Protein AF-A0A3P9PIP6-F1 (afdb_monomer_lite)

Secondary structure (DSSP, 8-state):
----------------------PPP----S-------HHHHHHHHHHHHHHHHHHHHTPPPHHHHHHTTS----S-----PPP-S------GGGG--HHHHHHHHHHHHHHHHHTS---GGGGGG--PPP-

Sequence (131 aa):
FQNLRDHTLADQNCEAYLTGCSVFPSHETSSLPTAKNETDRRLERSEIKRRLTRKLSQRPTVAELQARKILRFHEYVESTHAEDYDRRADKPWTKLTPADKAAIRKELNEFKSTEMAVHEDSRIYTRYHRP

pLDDT: mean 79.34, std 24.18, range [33.22, 98.12]

InterPro domains:
  IPR004018 RPEL repeat [PF02755] (51-73)
  IPR004018 RPEL repeat [PS51073] (50-75)
  IPR004018 RPEL repeat [SM00707] (50-75)

Radius of gyration: 26.89 Å; chains: 1; bounding box: 60×71×51 Å

Organism: Poecilia reticulata (NCBI:txid8081)

Structure (mmCIF, N/CA/C/O backbone):
data_AF-A0A3P9PIP6-F1
#
_entry.id   AF-A0A3P9PIP6-F1
#
loop_
_atom_site.group_PDB
_atom_site.id
_atom_site.type_symbol
_atom_site.label_atom_id
_atom_site.label_alt_id
_atom_site.label_comp_id
_atom_site.label_asym_id
_atom_site.label_entity_id
_atom_site.label_seq_id
_atom_site.pdbx_PDB_ins_code
_atom_site.Cartn_x
_atom_site.Cartn_y
_atom_site.Cartn_z
_atom_site.occupancy
_atom_site.B_iso_or_equiv
_atom_site.auth_seq_id
_atom_site.auth_comp_id
_atom_site.auth_asym_id
_atom_site.auth_atom_id
_atom_site.pdbx_PDB_model_num
ATOM 1 N N . PHE A 1 1 ? 9.253 -44.954 7.890 1.00 37.22 1 PHE A N 1
ATOM 2 C CA . PHE A 1 1 ? 10.595 -44.736 8.457 1.00 37.22 1 PHE A CA 1
ATOM 3 C C . PHE A 1 1 ? 11.578 -44.508 7.326 1.00 37.22 1 PHE A C 1
ATOM 5 O O . PHE A 1 1 ? 11.992 -45.474 6.712 1.00 37.22 1 PHE A O 1
ATOM 12 N 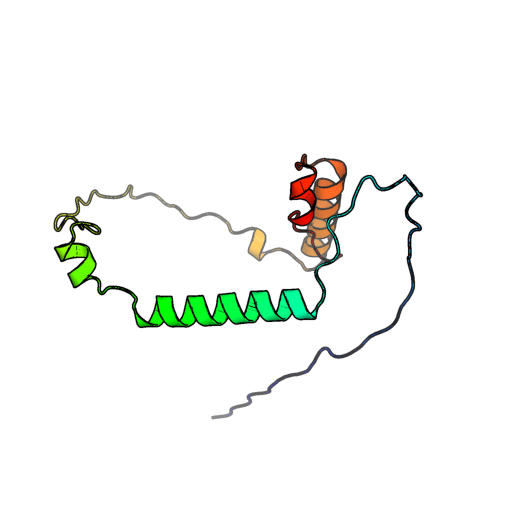N . GLN A 1 2 ? 11.902 -43.248 7.044 1.00 38.00 2 GLN A N 1
ATOM 13 C CA . GLN A 1 2 ? 13.264 -42.776 6.777 1.00 38.00 2 GLN A CA 1
ATOM 14 C C . GLN A 1 2 ? 13.184 -41.257 6.621 1.00 38.00 2 GLN A C 1
ATOM 16 O O . GLN A 1 2 ? 12.605 -40.726 5.681 1.00 38.00 2 GLN A O 1
ATOM 21 N N . ASN A 1 3 ? 13.679 -40.587 7.659 1.00 33.22 3 ASN A N 1
ATOM 22 C CA . ASN A 1 3 ? 14.061 -39.188 7.632 1.00 33.22 3 ASN A CA 1
ATOM 23 C C . ASN A 1 3 ? 15.130 -38.992 6.556 1.00 33.22 3 ASN A C 1
ATOM 25 O O . ASN A 1 3 ? 16.002 -39.846 6.444 1.00 33.22 3 ASN A O 1
ATOM 29 N N . LEU A 1 4 ? 15.147 -37.828 5.913 1.00 38.09 4 LEU A N 1
ATOM 30 C CA . LEU A 1 4 ? 16.373 -37.042 5.817 1.00 38.09 4 LEU A CA 1
ATOM 31 C C . LEU A 1 4 ? 15.985 -35.559 5.768 1.00 38.09 4 LEU A C 1
ATOM 33 O O . LEU A 1 4 ? 15.392 -35.066 4.813 1.00 38.09 4 LEU A O 1
ATOM 37 N N . ARG A 1 5 ? 16.266 -34.881 6.883 1.00 43.28 5 ARG A N 1
ATOM 38 C CA . ARG A 1 5 ? 16.561 -33.451 6.899 1.00 43.28 5 ARG A CA 1
ATOM 39 C C . ARG A 1 5 ? 17.854 -33.284 6.116 1.00 43.28 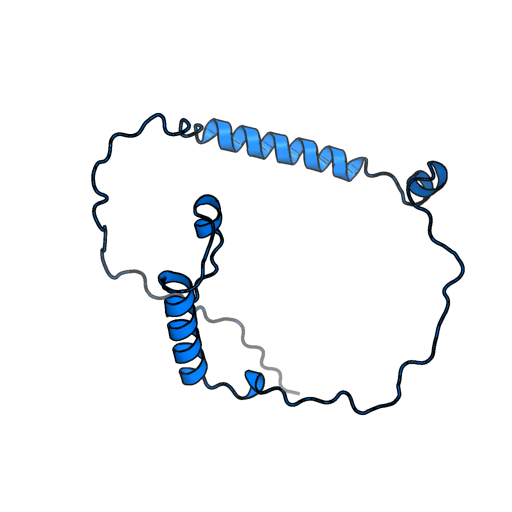5 ARG A C 1
ATOM 41 O O . ARG A 1 5 ? 18.770 -34.042 6.399 1.00 43.28 5 ARG A O 1
ATOM 48 N N . ASP A 1 6 ? 17.948 -32.255 5.286 1.00 34.38 6 ASP A N 1
ATOM 49 C CA . ASP A 1 6 ? 19.228 -31.582 5.113 1.00 34.38 6 ASP A CA 1
ATOM 50 C C . ASP A 1 6 ? 19.056 -30.066 5.151 1.00 34.38 6 ASP A C 1
ATOM 52 O O . ASP A 1 6 ? 18.195 -29.455 4.517 1.00 34.38 6 ASP A O 1
ATOM 56 N N . HIS A 1 7 ? 19.877 -29.513 6.029 1.00 38.06 7 HIS A N 1
ATOM 57 C CA . HIS A 1 7 ? 20.091 -28.122 6.348 1.00 38.06 7 HIS A CA 1
ATOM 58 C C . HIS A 1 7 ? 21.009 -27.496 5.284 1.00 38.06 7 HIS A C 1
ATOM 60 O O . HIS A 1 7 ? 22.022 -28.077 4.922 1.00 38.06 7 HIS A O 1
ATOM 66 N N . THR A 1 8 ? 20.682 -26.268 4.874 1.00 45.41 8 THR A N 1
ATOM 67 C CA . THR A 1 8 ? 21.624 -25.170 4.563 1.00 45.41 8 THR A CA 1
ATOM 68 C C . THR A 1 8 ? 22.849 -25.450 3.671 1.00 45.41 8 THR A C 1
ATOM 70 O O . THR A 1 8 ? 23.895 -25.860 4.161 1.00 45.41 8 THR A O 1
ATOM 73 N N . LEU A 1 9 ? 22.793 -24.969 2.425 1.00 41.28 9 LEU A N 1
ATOM 74 C CA . LEU A 1 9 ? 23.890 -24.213 1.800 1.00 41.28 9 LEU A CA 1
ATOM 75 C C . LEU A 1 9 ? 23.273 -22.880 1.330 1.00 41.28 9 LEU A C 1
ATOM 77 O O . LEU A 1 9 ? 22.266 -22.886 0.636 1.00 41.28 9 LEU A O 1
ATOM 81 N N . ALA A 1 10 ? 23.628 -21.719 1.877 1.00 35.44 10 ALA A N 1
ATOM 82 C CA . ALA A 1 10 ? 24.922 -21.057 1.729 1.00 35.44 10 ALA A CA 1
ATOM 83 C C . ALA A 1 10 ? 25.230 -20.696 0.266 1.00 35.44 10 ALA A C 1
ATOM 85 O O . ALA A 1 10 ? 26.204 -21.179 -0.294 1.00 35.44 10 ALA A O 1
ATOM 86 N N . ASP A 1 11 ? 24.462 -19.770 -0.318 1.00 35.69 11 ASP A N 1
ATOM 87 C CA . ASP A 1 11 ? 24.976 -18.935 -1.414 1.00 35.69 11 ASP A CA 1
ATOM 88 C C . ASP A 1 11 ? 25.842 -17.817 -0.811 1.00 35.69 11 ASP A C 1
ATOM 90 O O . ASP A 1 11 ? 25.490 -16.637 -0.765 1.00 35.69 11 ASP A O 1
ATOM 94 N N . GLN A 1 12 ? 26.985 -18.235 -0.266 1.00 40.09 12 GLN A N 1
ATOM 95 C CA . GLN A 1 12 ? 28.178 -17.410 -0.150 1.00 40.09 12 GLN A CA 1
ATOM 96 C C . GLN A 1 12 ? 29.061 -17.750 -1.349 1.00 40.09 12 GLN A C 1
ATOM 98 O O . GLN A 1 12 ? 29.770 -18.748 -1.313 1.00 40.09 12 GLN A O 1
ATOM 103 N N . ASN A 1 13 ? 28.986 -16.943 -2.407 1.00 37.06 13 ASN A N 1
ATOM 104 C CA . ASN A 1 13 ? 30.119 -16.626 -3.280 1.00 37.06 13 ASN A CA 1
ATOM 105 C C . ASN A 1 13 ? 29.673 -15.671 -4.389 1.00 37.06 13 ASN A C 1
ATOM 107 O O . ASN A 1 13 ? 29.007 -16.062 -5.341 1.00 37.06 13 ASN A O 1
ATOM 111 N N . CYS A 1 14 ? 30.020 -14.396 -4.238 1.00 34.94 14 CYS A N 1
ATOM 112 C CA . CYS A 1 14 ? 31.122 -13.800 -4.994 1.00 34.94 14 CYS A CA 1
ATOM 113 C C . CYS A 1 14 ? 31.061 -12.280 -4.825 1.00 34.94 14 CYS A C 1
ATOM 115 O O . CYS A 1 14 ? 30.291 -11.574 -5.475 1.00 34.94 14 CYS A O 1
ATOM 117 N N . GLU A 1 15 ? 31.895 -11.798 -3.903 1.00 41.06 15 GLU A N 1
ATOM 118 C CA . GLU A 1 15 ? 32.521 -10.489 -4.026 1.0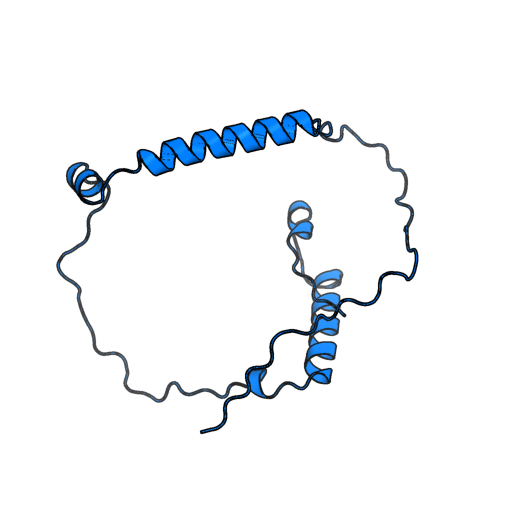0 41.06 15 GLU A CA 1
ATOM 119 C C . GLU A 1 15 ? 33.233 -10.344 -5.379 1.00 41.06 15 GLU A C 1
ATOM 121 O O . GLU A 1 15 ? 33.603 -11.331 -6.013 1.00 41.06 15 GLU A O 1
ATOM 126 N N . ALA A 1 16 ? 33.494 -9.080 -5.716 1.00 40.22 16 ALA A N 1
ATOM 127 C CA . ALA A 1 16 ? 34.200 -8.582 -6.889 1.00 40.22 16 ALA A CA 1
ATOM 128 C C . ALA A 1 16 ? 33.370 -8.640 -8.173 1.00 40.22 16 ALA A C 1
ATOM 130 O O . ALA A 1 16 ? 33.138 -9.697 -8.727 1.00 40.22 16 ALA A O 1
ATOM 131 N N . TYR A 1 17 ? 32.917 -7.475 -8.639 1.00 37.28 17 TYR A N 1
ATOM 132 C CA . TYR A 1 17 ? 33.413 -6.869 -9.877 1.00 37.28 17 TYR A CA 1
ATOM 133 C C . TYR A 1 17 ? 32.873 -5.427 -9.977 1.00 37.28 17 TYR A C 1
ATOM 135 O O . TYR A 1 17 ? 31.703 -5.192 -10.249 1.00 37.28 17 TYR A O 1
ATOM 143 N N . LEU A 1 18 ? 33.793 -4.493 -9.717 1.00 40.31 18 LEU A N 1
ATOM 144 C CA . LEU A 1 18 ? 34.047 -3.244 -10.447 1.00 40.31 18 LEU A CA 1
ATOM 145 C C . LEU A 1 18 ? 32.933 -2.179 -10.512 1.00 40.31 18 LEU A C 1
ATOM 147 O O . LEU A 1 18 ? 31.912 -2.323 -11.167 1.00 40.31 18 LEU A O 1
ATOM 151 N N . THR A 1 19 ? 33.102 -1.085 -9.767 1.00 42.62 19 THR A N 1
ATOM 152 C CA . THR A 1 19 ? 33.708 0.182 -10.241 1.00 42.62 19 THR A CA 1
ATOM 153 C C . THR A 1 19 ? 32.797 0.948 -11.197 1.00 42.62 19 THR A C 1
ATOM 155 O O . THR A 1 19 ? 32.816 0.756 -12.406 1.00 42.62 19 THR A O 1
ATOM 158 N N . GLY A 1 20 ? 32.044 1.884 -10.625 1.00 37.53 20 GLY A N 1
ATOM 159 C CA . GLY A 1 20 ? 31.215 2.833 -11.359 1.00 37.53 20 GLY A CA 1
ATOM 160 C C . GLY A 1 20 ? 30.922 4.066 -10.517 1.00 37.53 20 GLY A C 1
ATOM 161 O O . GLY A 1 20 ? 29.765 4.425 -10.331 1.00 37.53 20 GLY A O 1
ATOM 162 N N . CYS A 1 21 ? 31.965 4.688 -9.958 1.00 35.94 21 CYS A N 1
ATOM 163 C CA . CYS A 1 21 ? 31.876 6.052 -9.444 1.00 35.94 21 CYS A CA 1
ATOM 164 C C . CYS A 1 21 ? 31.543 6.988 -10.615 1.00 35.94 21 CYS A C 1
ATOM 166 O O . CYS A 1 21 ? 32.440 7.426 -11.332 1.00 35.94 21 CYS A O 1
ATOM 168 N N . SER A 1 22 ? 30.265 7.301 -10.818 1.00 39.09 22 SER A N 1
ATOM 169 C CA . SER A 1 22 ? 29.879 8.467 -11.605 1.00 39.09 22 SER A CA 1
ATOM 170 C C . SER A 1 22 ? 30.130 9.710 -10.756 1.00 39.09 22 SER A C 1
ATOM 172 O O . SER A 1 22 ? 29.447 9.960 -9.763 1.00 39.09 22 SER A O 1
ATOM 174 N N . VAL A 1 23 ? 31.169 10.442 -11.140 1.00 39.31 23 VAL A N 1
ATOM 175 C CA . VAL A 1 23 ? 31.541 11.772 -10.655 1.00 39.31 23 VAL A CA 1
ATOM 176 C C . VAL A 1 23 ? 30.303 12.679 -10.633 1.00 39.31 23 VAL A C 1
ATOM 178 O O . VAL A 1 23 ? 29.676 12.901 -11.667 1.00 39.31 23 VAL A O 1
ATOM 181 N N . PHE A 1 24 ? 29.941 13.184 -9.453 1.00 36.75 24 PHE A N 1
ATOM 182 C CA . PHE A 1 24 ? 28.906 14.206 -9.294 1.00 36.75 24 PHE A CA 1
ATOM 183 C C . PHE A 1 24 ? 29.455 15.577 -9.741 1.00 36.75 24 PHE A C 1
ATOM 185 O O . PHE A 1 24 ? 30.561 15.932 -9.327 1.00 36.75 24 PHE A O 1
ATOM 192 N N . PRO A 1 25 ? 28.719 16.364 -10.552 1.00 41.06 25 PRO A N 1
ATOM 193 C CA . PRO A 1 25 ? 29.099 17.731 -10.901 1.00 41.06 25 PRO A CA 1
ATOM 194 C C . PRO A 1 25 ? 29.062 18.658 -9.682 1.00 41.06 25 PRO A C 1
ATOM 196 O O . PRO A 1 25 ? 28.079 18.696 -8.942 1.00 41.06 25 PRO A O 1
ATOM 199 N N . SER A 1 26 ? 30.136 19.424 -9.501 1.00 45.50 26 SER A N 1
ATOM 200 C CA . SER A 1 26 ? 30.289 20.453 -8.474 1.00 45.50 26 SER A CA 1
ATOM 201 C C . SER A 1 26 ? 29.272 21.582 -8.666 1.00 45.50 26 SER A C 1
ATOM 203 O O . SER A 1 26 ? 29.474 22.458 -9.501 1.00 45.50 26 SER A O 1
ATOM 205 N N . HIS A 1 27 ? 28.208 21.595 -7.865 1.00 40.56 27 HIS A N 1
ATOM 206 C CA . HIS A 1 27 ? 27.465 22.817 -7.571 1.00 40.56 27 HIS A CA 1
ATOM 207 C C . HIS A 1 27 ? 27.552 23.111 -6.074 1.00 40.56 27 HIS A C 1
ATOM 209 O O . HIS A 1 27 ? 27.293 22.258 -5.226 1.00 40.56 27 HIS A O 1
ATOM 215 N N . GLU A 1 28 ? 28.001 24.332 -5.801 1.00 41.97 28 GLU A N 1
ATOM 216 C CA . GLU A 1 28 ? 28.229 24.965 -4.507 1.00 41.97 28 GLU A CA 1
ATOM 217 C C . GLU A 1 28 ? 27.096 24.675 -3.514 1.00 41.97 28 GLU A C 1
ATOM 219 O O . GLU A 1 28 ? 25.947 25.084 -3.685 1.00 41.97 28 GLU A O 1
ATOM 224 N N . THR A 1 29 ? 27.427 23.937 -2.456 1.00 39.62 29 THR A N 1
ATOM 225 C CA . THR A 1 29 ? 26.491 23.570 -1.399 1.00 39.62 29 THR A CA 1
ATOM 226 C C . THR A 1 29 ? 26.251 24.766 -0.483 1.00 39.62 29 THR A C 1
ATOM 228 O O . THR A 1 29 ? 27.042 25.045 0.418 1.00 39.62 29 THR A O 1
ATOM 231 N N . SER A 1 30 ? 25.118 25.439 -0.672 1.00 46.00 30 SER A N 1
ATOM 232 C CA . SER A 1 30 ? 24.420 26.118 0.419 1.00 46.00 30 SER A CA 1
ATOM 233 C C . SER A 1 30 ? 24.108 25.078 1.509 1.00 46.00 30 SER A C 1
ATOM 235 O O . SER A 1 30 ? 23.319 24.162 1.302 1.00 46.00 30 SER A O 1
ATOM 237 N N . SER A 1 31 ? 24.850 25.169 2.619 1.00 43.12 31 SER A N 1
ATOM 238 C CA . SER A 1 31 ? 24.677 24.483 3.911 1.00 43.12 31 SER A CA 1
ATOM 239 C C . SER A 1 31 ? 23.984 23.109 3.887 1.00 43.12 31 SER A C 1
ATOM 241 O O . SER A 1 31 ? 22.790 22.986 4.161 1.00 43.12 31 SER A O 1
ATOM 243 N N . LEU A 1 32 ? 24.777 22.056 3.668 1.00 39.16 32 LEU A N 1
ATOM 244 C CA . LEU A 1 32 ? 24.443 20.694 4.094 1.00 39.16 32 LEU A CA 1
ATOM 245 C C . LEU A 1 32 ? 24.189 20.678 5.616 1.00 39.16 32 LEU A C 1
ATOM 247 O O . LEU A 1 32 ? 24.968 21.289 6.356 1.00 39.16 32 LEU A O 1
ATOM 251 N N . PRO A 1 33 ? 23.161 19.967 6.123 1.00 46.31 33 PRO A N 1
ATOM 252 C CA . PRO A 1 33 ? 23.038 19.739 7.554 1.00 46.31 33 PRO A CA 1
ATOM 253 C C . PRO A 1 33 ? 24.295 18.997 8.002 1.00 46.31 33 PRO A C 1
ATOM 255 O O . PRO A 1 33 ? 24.653 17.965 7.431 1.00 46.31 33 PRO A O 1
ATOM 258 N N . THR A 1 34 ? 24.996 19.564 8.982 1.00 46.00 34 THR A N 1
ATOM 259 C CA . THR A 1 34 ? 26.226 19.005 9.540 1.00 46.00 34 THR A CA 1
ATOM 260 C C . THR A 1 34 ? 26.037 17.513 9.793 1.00 46.00 34 THR A C 1
ATOM 262 O O . THR A 1 34 ? 25.072 17.092 10.436 1.00 46.00 34 THR A O 1
ATOM 265 N N . ALA A 1 35 ? 26.930 16.693 9.232 1.00 56.84 35 ALA A N 1
ATOM 266 C CA . ALA A 1 35 ? 26.958 15.266 9.496 1.00 56.84 35 ALA A CA 1
ATOM 267 C C . ALA A 1 35 ? 27.084 15.082 11.014 1.00 56.84 35 ALA A C 1
ATOM 269 O O . ALA A 1 35 ? 28.157 15.291 11.577 1.00 56.84 35 ALA A O 1
ATOM 270 N N . LYS A 1 36 ? 25.966 14.773 11.688 1.00 57.38 36 LYS A N 1
ATOM 271 C CA . LYS A 1 36 ? 25.951 14.480 13.125 1.00 57.38 36 LYS A CA 1
ATOM 272 C C . LYS A 1 36 ? 27.033 13.433 13.383 1.00 57.38 36 LYS A C 1
ATOM 274 O O . LYS A 1 36 ? 27.041 12.404 12.700 1.00 57.38 36 LYS A O 1
ATOM 279 N N . ASN A 1 37 ? 27.930 13.701 14.330 1.00 80.00 37 ASN A N 1
ATOM 280 C CA . ASN A 1 37 ? 29.043 12.811 14.646 1.00 80.00 37 ASN A CA 1
ATOM 281 C C . ASN A 1 37 ? 28.493 11.399 14.944 1.00 80.00 37 ASN A C 1
ATOM 283 O O . ASN A 1 37 ? 27.398 11.264 15.495 1.00 80.00 37 ASN A O 1
ATOM 287 N N . GLU A 1 38 ? 29.204 10.330 14.576 1.00 80.00 38 GLU A N 1
ATOM 288 C CA . GLU A 1 38 ? 28.742 8.949 14.812 1.00 80.00 38 GLU A CA 1
ATOM 289 C C . GLU A 1 38 ? 28.460 8.706 16.306 1.00 80.00 38 GLU A C 1
ATOM 291 O O . GLU A 1 38 ? 27.531 7.985 16.681 1.00 80.00 38 GLU A O 1
ATOM 296 N N . THR A 1 39 ? 29.193 9.408 17.175 1.00 82.75 39 THR A N 1
ATOM 297 C CA . THR A 1 39 ? 28.916 9.492 18.611 1.00 82.75 39 THR A CA 1
ATOM 298 C C . THR A 1 39 ? 27.538 10.076 18.913 1.00 82.75 39 THR A C 1
ATOM 300 O O . THR A 1 39 ? 26.801 9.487 19.700 1.00 82.75 39 THR A O 1
ATOM 303 N N . ASP A 1 40 ? 27.142 11.169 18.263 1.00 84.81 40 ASP A N 1
ATOM 304 C CA . ASP A 1 40 ? 25.853 11.833 18.486 1.00 84.81 40 ASP A CA 1
ATOM 305 C C . ASP A 1 40 ? 24.704 10.941 18.022 1.00 84.81 40 ASP A C 1
ATOM 307 O O . ASP A 1 40 ? 23.704 10.785 18.722 1.00 84.81 40 ASP A O 1
ATOM 311 N N . ARG A 1 41 ? 24.873 10.262 16.881 1.00 85.75 41 ARG A N 1
ATOM 312 C CA . ARG A 1 41 ? 23.894 9.286 16.377 1.00 85.75 41 ARG A CA 1
ATOM 313 C C . ARG A 1 41 ? 23.754 8.092 17.319 1.00 85.75 41 ARG A C 1
ATOM 315 O O . ARG A 1 41 ? 22.645 7.597 17.538 1.00 85.75 41 ARG A O 1
ATOM 322 N N . ARG A 1 42 ? 24.861 7.617 17.898 1.00 87.38 42 ARG A N 1
ATOM 323 C CA . ARG A 1 42 ? 24.865 6.524 18.882 1.00 87.38 42 ARG A CA 1
ATOM 324 C C . ARG A 1 42 ? 24.207 6.937 20.199 1.00 87.38 42 ARG A C 1
ATOM 326 O O . ARG A 1 42 ? 23.470 6.132 20.780 1.00 87.38 42 ARG A O 1
ATOM 333 N N . LEU A 1 43 ? 24.435 8.169 20.651 1.00 91.69 43 LEU 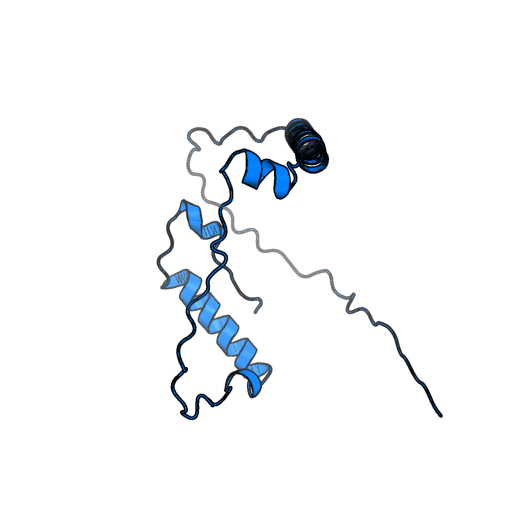A N 1
ATOM 334 C CA . LEU A 1 43 ? 23.784 8.744 21.828 1.00 91.69 43 LEU A CA 1
ATOM 335 C C . LEU A 1 43 ? 22.277 8.900 21.590 1.00 91.69 43 LEU A C 1
ATOM 337 O O . LEU A 1 43 ? 21.490 8.410 22.399 1.00 91.69 43 LEU A O 1
ATOM 341 N N . GLU A 1 44 ? 21.874 9.443 20.438 1.00 92.38 44 GLU A N 1
ATOM 342 C CA . GLU A 1 44 ? 20.471 9.586 20.027 1.00 92.38 44 GLU A CA 1
ATOM 343 C C . GLU A 1 44 ? 19.762 8.221 19.996 1.00 92.38 44 GLU A C 1
ATOM 345 O O . GLU A 1 44 ? 18.705 8.040 20.606 1.00 92.38 44 GLU A O 1
ATOM 350 N N . ARG A 1 45 ? 20.380 7.199 19.388 1.00 92.56 45 ARG A N 1
ATOM 351 C CA . ARG A 1 45 ? 19.852 5.820 19.397 1.00 92.56 45 ARG A CA 1
ATOM 352 C C . ARG A 1 45 ? 19.718 5.246 20.807 1.00 92.56 45 ARG A C 1
ATOM 354 O O . ARG A 1 45 ? 18.713 4.598 21.111 1.00 92.56 45 ARG A O 1
ATOM 361 N N . SER A 1 46 ? 20.711 5.462 21.666 1.00 93.56 46 SER A N 1
ATOM 362 C CA . SER A 1 46 ? 20.703 4.954 23.045 1.00 93.56 46 SER A CA 1
ATOM 363 C C . SER A 1 46 ? 19.616 5.625 23.880 1.00 93.56 46 SER A C 1
ATOM 365 O O . SER A 1 46 ? 18.902 4.957 24.631 1.00 93.56 46 SER A O 1
ATOM 367 N N . GLU A 1 47 ? 19.423 6.929 23.701 1.00 95.38 47 GLU A N 1
ATOM 368 C CA . GLU A 1 47 ? 18.357 7.675 24.352 1.00 95.38 47 GLU A CA 1
ATOM 369 C C . GLU A 1 47 ? 16.969 7.245 23.865 1.00 95.38 47 GLU A C 1
ATOM 371 O O . GLU A 1 47 ? 16.075 7.016 24.688 1.00 95.38 47 GLU A O 1
ATOM 376 N N . ILE A 1 48 ? 16.793 7.055 22.554 1.00 95.44 48 ILE A N 1
ATOM 377 C CA . ILE A 1 48 ? 15.555 6.515 21.982 1.00 95.44 48 ILE A CA 1
ATOM 378 C C . ILE A 1 48 ? 15.254 5.142 22.586 1.00 95.44 48 ILE A C 1
ATOM 380 O O . ILE A 1 48 ? 14.130 4.916 23.040 1.00 95.44 48 ILE A O 1
ATOM 384 N N . LYS A 1 49 ? 16.251 4.249 22.654 1.00 95.75 49 LYS A N 1
ATOM 385 C CA . LYS A 1 49 ? 16.106 2.909 23.238 1.00 95.75 49 LYS A CA 1
ATOM 386 C C . LYS A 1 49 ? 15.701 2.983 24.710 1.00 95.75 49 LYS A C 1
ATOM 388 O O . LYS A 1 49 ? 14.723 2.354 25.101 1.00 95.75 49 LYS A O 1
ATOM 393 N N . ARG A 1 50 ? 16.380 3.811 25.509 1.00 96.06 50 ARG A N 1
ATOM 394 C CA . ARG A 1 50 ? 16.053 4.046 26.926 1.00 96.06 50 ARG A CA 1
ATOM 395 C C . ARG A 1 50 ? 14.617 4.546 27.101 1.00 96.06 50 ARG A C 1
ATOM 397 O O . ARG A 1 50 ? 13.866 4.020 27.923 1.00 96.06 50 ARG A O 1
ATOM 404 N N . ARG A 1 51 ? 14.222 5.557 26.320 1.00 96.00 51 ARG A N 1
ATOM 405 C CA . ARG A 1 51 ? 12.873 6.139 26.352 1.00 96.00 51 ARG A CA 1
ATOM 406 C C . ARG A 1 51 ? 11.813 5.113 25.963 1.00 96.00 51 ARG A C 1
ATOM 408 O O . ARG A 1 51 ? 10.756 5.078 26.590 1.00 96.00 51 ARG A O 1
ATOM 415 N N . LEU A 1 52 ? 12.092 4.295 24.950 1.00 95.06 52 LEU A N 1
ATOM 416 C CA . LEU A 1 52 ? 11.198 3.239 24.494 1.00 95.06 52 LEU A CA 1
ATOM 417 C C . LEU A 1 52 ? 11.000 2.176 25.576 1.00 95.06 52 LEU A C 1
ATOM 419 O O . LEU A 1 52 ? 9.858 1.897 25.921 1.00 95.06 52 LEU A O 1
ATOM 423 N N . THR A 1 53 ? 12.078 1.649 26.164 1.00 95.44 53 THR A N 1
ATOM 424 C CA . THR A 1 53 ? 11.994 0.641 27.234 1.00 95.44 53 THR A CA 1
ATOM 425 C C . THR A 1 53 ? 11.128 1.122 28.394 1.00 95.44 53 THR A C 1
ATOM 427 O O . THR A 1 53 ? 10.233 0.402 28.824 1.00 95.44 53 THR A O 1
ATOM 430 N N . ARG A 1 54 ? 11.322 2.369 28.847 1.00 95.56 54 ARG A N 1
ATOM 431 C CA . ARG A 1 54 ? 10.495 2.970 29.907 1.00 95.56 54 ARG A CA 1
ATOM 432 C C . ARG A 1 54 ? 9.020 3.087 29.510 1.00 95.56 54 ARG A C 1
ATOM 434 O O . ARG A 1 54 ? 8.142 2.819 30.318 1.00 95.56 54 ARG A O 1
ATOM 441 N N . LYS A 1 55 ? 8.735 3.499 28.270 1.00 93.94 55 LYS A N 1
ATOM 442 C CA . LYS A 1 55 ? 7.356 3.602 27.763 1.00 93.94 55 LYS A CA 1
ATOM 443 C C . LYS A 1 55 ? 6.676 2.238 27.638 1.00 93.94 55 LYS A C 1
ATOM 445 O O . LYS A 1 55 ? 5.477 2.147 27.867 1.00 93.94 55 LYS A O 1
ATOM 450 N N . LEU A 1 56 ? 7.422 1.201 27.261 1.00 92.38 56 LEU A N 1
ATOM 451 C CA . LEU A 1 56 ? 6.894 -0.155 27.130 1.00 92.38 56 LEU A CA 1
ATOM 452 C C . LEU A 1 56 ? 6.619 -0.793 28.493 1.00 92.38 56 LEU A C 1
ATOM 454 O O . LEU A 1 56 ? 5.596 -1.454 28.636 1.00 92.38 56 LEU A O 1
ATOM 458 N N . SER A 1 57 ? 7.479 -0.564 29.491 1.00 92.00 57 SER A N 1
ATOM 459 C CA . SER A 1 57 ? 7.268 -1.096 30.843 1.00 92.00 57 SER A CA 1
ATOM 460 C C . SER A 1 57 ? 6.124 -0.417 31.597 1.00 92.00 57 SER A C 1
ATOM 462 O O . SER A 1 57 ? 5.542 -1.023 32.487 1.00 92.00 57 SER A O 1
ATOM 464 N N . GLN A 1 58 ? 5.783 0.823 31.238 1.00 91.00 58 GLN A N 1
ATOM 465 C CA . GLN A 1 58 ? 4.701 1.607 31.848 1.00 91.00 58 GLN A CA 1
ATOM 466 C C . GLN A 1 58 ? 3.491 1.741 30.917 1.00 91.00 58 GLN A C 1
ATOM 468 O O . GLN A 1 58 ? 2.760 2.733 30.966 1.00 91.00 58 GLN A O 1
ATOM 473 N N . ARG A 1 59 ? 3.305 0.785 30.002 1.00 93.19 59 ARG A N 1
ATOM 474 C CA . ARG A 1 59 ? 2.168 0.827 29.089 1.00 93.19 59 ARG A CA 1
ATOM 475 C C . ARG A 1 59 ? 0.882 0.578 29.892 1.00 93.19 59 ARG A C 1
ATOM 477 O O . ARG A 1 59 ? 0.801 -0.458 30.548 1.00 93.19 59 ARG A O 1
ATOM 484 N N . PRO A 1 60 ? -0.110 1.484 29.830 1.00 92.06 60 PRO A N 1
ATOM 485 C CA . PRO A 1 60 ? -1.348 1.321 30.578 1.00 92.06 60 PRO A CA 1
ATOM 486 C C . PRO A 1 60 ? -2.091 0.068 30.126 1.00 92.06 60 PRO A C 1
ATOM 488 O O . PRO A 1 60 ? -2.088 -0.281 28.938 1.00 92.06 60 PRO A O 1
ATOM 491 N N . THR A 1 61 ? -2.736 -0.598 31.076 1.00 91.62 61 THR A N 1
ATOM 492 C CA . THR A 1 61 ? -3.551 -1.781 30.795 1.00 91.62 61 THR A CA 1
ATOM 493 C C . THR A 1 61 ? -4.824 -1.409 30.028 1.00 91.62 61 THR A C 1
ATOM 495 O O . THR A 1 61 ? -5.269 -0.259 30.022 1.00 91.62 61 THR A O 1
ATOM 498 N N . VAL A 1 62 ? -5.450 -2.388 29.369 1.00 89.38 62 VAL A N 1
ATOM 499 C CA . VAL A 1 62 ? -6.737 -2.172 28.679 1.00 89.38 62 VAL A CA 1
ATOM 500 C C . VAL A 1 62 ? -7.806 -1.679 29.662 1.00 89.38 62 VAL A C 1
ATOM 502 O O . VAL A 1 62 ? -8.542 -0.750 29.334 1.00 89.38 62 VAL A O 1
ATOM 505 N N . ALA A 1 63 ? -7.825 -2.226 30.882 1.00 89.25 63 ALA A N 1
ATOM 506 C CA . ALA A 1 63 ? -8.732 -1.808 31.949 1.00 89.25 63 ALA A CA 1
ATOM 507 C C . ALA A 1 63 ? -8.524 -0.336 32.347 1.00 89.25 63 ALA A C 1
ATOM 509 O O . ALA A 1 63 ? -9.491 0.409 32.475 1.00 89.25 63 ALA A O 1
ATOM 510 N N . GLU A 1 64 ? -7.275 0.128 32.467 1.00 92.12 64 GLU A N 1
ATOM 511 C CA . GLU A 1 64 ? -6.976 1.544 32.731 1.00 92.12 64 GLU A CA 1
ATOM 512 C C . GLU A 1 64 ? -7.429 2.461 31.591 1.00 92.12 64 GLU A C 1
ATOM 514 O O . GLU A 1 64 ? -7.951 3.551 31.831 1.00 92.12 64 GLU A O 1
ATOM 519 N N . LEU A 1 65 ? -7.243 2.036 30.339 1.00 93.38 65 LEU A N 1
ATOM 520 C CA . LEU A 1 65 ? -7.683 2.800 29.171 1.00 93.38 65 LEU A CA 1
ATOM 521 C C . LEU A 1 65 ? -9.214 2.880 29.081 1.00 93.38 65 LEU A C 1
ATOM 523 O O . LEU A 1 65 ? -9.739 3.920 28.676 1.00 93.38 65 LEU A O 1
ATOM 527 N N . GLN A 1 66 ? -9.925 1.829 29.496 1.00 88.56 66 GLN A N 1
ATOM 528 C CA . GLN A 1 66 ? -11.386 1.818 29.627 1.00 88.56 66 GLN A CA 1
ATOM 529 C C . GLN A 1 66 ? -11.858 2.703 30.789 1.00 88.56 66 GLN A C 1
ATOM 531 O O . GLN A 1 66 ? -12.747 3.533 30.598 1.00 88.56 66 GLN A O 1
ATOM 536 N N . ALA A 1 67 ? -11.220 2.606 31.962 1.00 90.06 67 ALA A N 1
ATOM 537 C CA . ALA A 1 67 ? -11.534 3.424 33.137 1.00 90.06 67 ALA A CA 1
ATOM 538 C C . ALA A 1 67 ? -11.359 4.926 32.856 1.00 90.06 67 ALA A C 1
ATOM 540 O O . ALA A 1 67 ? -12.173 5.752 33.266 1.00 90.06 67 ALA A O 1
ATOM 541 N N . ARG A 1 68 ? -10.333 5.280 32.074 1.00 93.94 68 ARG A N 1
ATOM 542 C CA . ARG A 1 68 ? -10.078 6.651 31.604 1.00 93.94 68 ARG A CA 1
ATOM 543 C C . ARG A 1 68 ? -10.939 7.065 30.405 1.00 93.94 68 ARG A C 1
ATOM 545 O O . ARG A 1 68 ? -10.770 8.175 29.910 1.00 93.94 68 ARG A O 1
ATOM 552 N N . LYS A 1 69 ? -11.837 6.195 29.926 1.00 86.44 69 LYS A N 1
ATOM 553 C CA . LYS A 1 69 ? -12.705 6.402 28.751 1.00 86.44 69 LYS A CA 1
ATOM 554 C C . LYS A 1 69 ? -11.939 6.730 27.455 1.00 86.44 69 LYS A C 1
ATOM 556 O O . LYS A 1 69 ? -12.483 7.387 26.572 1.00 86.44 69 LYS A O 1
ATOM 561 N N . ILE A 1 70 ? -10.694 6.261 27.330 1.00 92.06 70 ILE A N 1
ATOM 562 C CA . ILE A 1 70 ? -9.845 6.422 26.134 1.00 92.06 70 ILE A CA 1
ATOM 563 C C . ILE A 1 70 ? -10.179 5.350 25.089 1.00 92.06 70 ILE A C 1
ATOM 565 O O . ILE A 1 70 ? -10.267 5.650 23.903 1.00 92.06 70 ILE A O 1
ATOM 569 N N . LEU A 1 71 ? -10.384 4.105 25.527 1.00 90.62 71 LEU A N 1
ATOM 570 C CA . LEU A 1 71 ? -10.856 3.008 24.680 1.00 90.62 71 LEU A CA 1
ATOM 571 C C . LEU A 1 71 ? -12.293 2.658 25.060 1.00 90.62 71 LEU A C 1
ATOM 573 O O . LEU A 1 71 ? -12.578 2.383 26.224 1.00 90.62 71 LEU A O 1
ATOM 577 N N . ARG A 1 72 ? -13.192 2.652 24.074 1.00 89.00 72 ARG A N 1
ATOM 578 C CA . ARG A 1 72 ? -14.588 2.229 24.228 1.00 89.00 72 ARG A CA 1
ATOM 579 C C . ARG A 1 72 ? -14.917 1.246 23.113 1.00 89.00 72 ARG A C 1
ATOM 581 O O . ARG A 1 72 ? -14.938 1.633 21.949 1.00 89.00 72 ARG A O 1
ATOM 588 N N . PHE A 1 73 ? -15.147 -0.009 23.474 1.00 89.25 73 PHE A N 1
ATOM 589 C CA . PHE A 1 73 ? -15.656 -1.025 22.557 1.00 89.25 73 PHE A CA 1
ATOM 590 C C . PHE A 1 73 ? -17.162 -1.131 22.765 1.00 89.25 73 PHE A C 1
ATOM 592 O O . PHE A 1 73 ? -17.623 -1.103 23.905 1.00 89.25 73 PHE A O 1
ATOM 599 N N . HIS A 1 74 ? -17.918 -1.199 21.674 1.00 89.44 74 HIS A N 1
ATOM 600 C CA . HIS A 1 74 ? -19.341 -1.499 21.760 1.00 89.44 74 HIS A CA 1
ATOM 601 C C . HIS A 1 74 ? -19.479 -3.006 21.969 1.00 89.44 74 HIS A C 1
ATOM 603 O O . HIS A 1 74 ? -18.775 -3.783 21.328 1.00 89.44 74 HIS A O 1
ATOM 609 N N . GLU A 1 75 ? -20.341 -3.406 22.900 1.00 89.62 75 GLU A N 1
ATOM 610 C CA . GLU A 1 75 ? -20.614 -4.821 23.176 1.00 89.62 75 GLU A CA 1
ATOM 611 C C . GLU A 1 75 ? -21.420 -5.464 22.044 1.00 89.62 75 GLU A C 1
ATOM 613 O O . GLU A 1 75 ? -21.257 -6.641 21.734 1.00 89.62 75 GLU A O 1
ATOM 618 N N . TYR A 1 76 ? -22.252 -4.658 21.387 1.00 92.88 76 TYR A N 1
ATOM 619 C CA . TYR A 1 76 ? -23.079 -5.095 20.282 1.00 92.88 76 TYR A CA 1
ATOM 620 C C . TYR A 1 76 ? -22.374 -4.894 18.941 1.00 92.88 76 TYR A C 1
ATOM 622 O O . TYR A 1 76 ? -21.852 -3.814 18.651 1.00 92.88 76 TYR A O 1
ATOM 630 N N . VAL A 1 77 ? -22.402 -5.941 18.119 1.00 94.50 77 VAL A N 1
ATOM 631 C CA . VAL A 1 77 ? -21.922 -5.928 16.739 1.00 94.50 77 VAL A CA 1
ATOM 632 C C . VAL A 1 77 ? -23.066 -6.382 15.843 1.00 94.50 77 VAL A C 1
ATOM 634 O O . VAL A 1 77 ? -23.540 -7.512 15.956 1.00 94.50 77 VAL A O 1
ATOM 637 N N . GLU A 1 78 ? -23.503 -5.500 14.949 1.00 94.12 78 GLU A N 1
ATOM 638 C CA . GLU A 1 78 ? -24.465 -5.843 13.904 1.00 94.12 78 GLU A CA 1
ATOM 639 C C . GLU A 1 78 ? -23.805 -6.759 12.872 1.00 94.12 78 GLU A C 1
ATOM 641 O O . GLU A 1 78 ? -22.691 -6.501 12.411 1.00 94.12 78 GLU A O 1
ATOM 646 N N . SER A 1 79 ? -24.498 -7.834 12.500 1.00 94.44 79 SER A N 1
ATOM 647 C CA . SER A 1 79 ? -24.056 -8.752 11.454 1.00 94.44 79 SER A CA 1
ATOM 648 C C . SER A 1 79 ? -25.119 -8.835 10.370 1.00 94.44 79 SER A C 1
ATOM 650 O O . SER A 1 79 ? -26.302 -9.029 10.649 1.00 94.44 79 SER A O 1
ATOM 652 N N . THR A 1 80 ? -24.687 -8.680 9.125 1.00 95.62 80 THR A N 1
ATOM 653 C CA . THR A 1 80 ? -25.510 -8.820 7.926 1.00 95.62 80 THR A CA 1
ATOM 654 C C . THR A 1 80 ? -24.962 -9.960 7.078 1.00 95.62 80 THR A C 1
ATOM 656 O O . THR A 1 80 ? -23.779 -10.305 7.154 1.00 95.62 80 THR A O 1
ATOM 659 N N . HIS A 1 81 ? -25.835 -10.585 6.290 1.00 95.25 81 HIS A N 1
ATOM 660 C CA . HIS A 1 81 ? -25.418 -11.663 5.404 1.00 95.25 81 HIS A CA 1
ATOM 661 C C . HIS A 1 81 ? -24.605 -11.075 4.254 1.00 95.25 81 HIS A C 1
ATOM 663 O O . HIS A 1 81 ? -25.014 -10.098 3.628 1.00 95.25 81 HIS A O 1
ATOM 669 N N . ALA A 1 82 ? -23.444 -11.667 3.989 1.00 94.94 82 ALA A N 1
ATOM 670 C CA . ALA A 1 82 ? -22.685 -11.345 2.796 1.00 94.94 82 ALA A CA 1
ATOM 671 C C . ALA A 1 82 ? -23.358 -11.979 1.574 1.00 94.94 82 ALA A C 1
ATOM 673 O O . ALA A 1 82 ? -23.917 -13.069 1.668 1.00 94.94 82 ALA A O 1
ATOM 674 N N . GLU A 1 83 ? -23.238 -11.317 0.426 1.00 96.00 83 GLU A N 1
ATOM 675 C CA . GLU A 1 83 ? -23.697 -11.857 -0.854 1.00 96.00 83 GLU A CA 1
ATOM 676 C C . GLU A 1 83 ? -23.085 -13.245 -1.121 1.00 96.00 83 GLU A C 1
ATOM 678 O O . GLU A 1 83 ? -21.869 -13.436 -0.948 1.00 96.00 83 GLU A O 1
ATOM 683 N N . ASP A 1 84 ? -23.918 -14.189 -1.564 1.00 94.94 84 ASP A N 1
ATOM 684 C CA . ASP A 1 84 ? -23.522 -15.557 -1.908 1.00 94.94 84 ASP A CA 1
ATOM 685 C C . ASP A 1 84 ? -23.287 -15.671 -3.418 1.00 94.94 84 ASP A C 1
ATOM 687 O O . ASP A 1 84 ? -24.171 -16.009 -4.204 1.00 94.94 84 ASP A O 1
ATOM 691 N N . TYR A 1 85 ? -22.080 -15.295 -3.835 1.00 96.69 85 TYR A N 1
ATOM 692 C CA . TYR A 1 85 ? -21.621 -15.414 -5.214 1.00 96.69 85 TYR A CA 1
ATOM 693 C C . TYR A 1 85 ? -20.185 -15.930 -5.262 1.00 96.69 85 TYR A C 1
ATOM 695 O O . TYR A 1 85 ? -19.414 -15.796 -4.303 1.00 96.69 85 TYR A O 1
ATOM 703 N N . ASP A 1 86 ? -19.805 -16.495 -6.409 1.00 96.25 86 ASP A N 1
ATOM 704 C CA . ASP A 1 86 ? -18.455 -17.009 -6.609 1.00 96.25 86 ASP A CA 1
ATOM 705 C C . ASP A 1 86 ? -17.434 -15.860 -6.704 1.00 96.25 86 ASP A C 1
ATOM 707 O O . ASP A 1 86 ? -17.410 -15.089 -7.663 1.00 96.25 86 ASP A O 1
ATOM 711 N N . ARG A 1 87 ? -16.573 -15.752 -5.686 1.00 96.81 87 ARG A N 1
ATOM 712 C CA . ARG A 1 87 ? -15.469 -14.777 -5.605 1.00 96.81 87 ARG A CA 1
ATOM 713 C C . ARG A 1 87 ? -14.139 -15.333 -6.121 1.00 96.81 87 ARG A C 1
ATOM 715 O O . ARG A 1 87 ? -13.089 -14.728 -5.891 1.00 96.81 87 ARG A O 1
ATOM 722 N N . ARG A 1 88 ? -14.134 -16.511 -6.747 1.00 96.88 88 ARG A N 1
ATOM 723 C CA . ARG A 1 88 ? -12.910 -17.118 -7.275 1.00 96.88 88 ARG A CA 1
ATOM 724 C C . ARG A 1 88 ? -12.394 -16.301 -8.455 1.00 96.88 88 ARG A C 1
ATOM 726 O O . ARG A 1 88 ? -13.134 -15.914 -9.349 1.00 96.88 88 ARG A O 1
ATOM 733 N N . ALA A 1 89 ? -11.087 -16.077 -8.452 1.00 97.25 89 ALA A N 1
ATOM 734 C CA . ALA A 1 89 ? -10.363 -15.437 -9.536 1.00 97.25 89 ALA A CA 1
ATOM 735 C C . ALA A 1 89 ? -9.080 -16.219 -9.812 1.00 97.25 89 ALA A C 1
ATOM 737 O O . ALA A 1 89 ? -8.469 -16.788 -8.895 1.00 97.25 89 ALA A O 1
ATOM 738 N N . ASP A 1 90 ? -8.665 -16.227 -11.075 1.00 96.62 90 ASP A N 1
ATOM 739 C CA . ASP A 1 90 ? -7.376 -16.781 -11.457 1.00 96.62 90 ASP A CA 1
ATOM 740 C C . ASP A 1 90 ? -6.230 -16.009 -10.801 1.00 96.62 90 ASP A C 1
ATOM 742 O O . ASP A 1 90 ? -6.294 -14.801 -10.569 1.00 96.62 90 ASP A O 1
ATOM 746 N N . LYS A 1 91 ? -5.147 -16.730 -10.506 1.00 96.69 91 LYS A N 1
ATOM 747 C CA . LYS A 1 91 ? -3.958 -16.190 -9.836 1.00 96.69 91 LYS A CA 1
ATOM 748 C C . LYS A 1 91 ? -2.770 -16.199 -10.798 1.00 96.69 91 LYS A C 1
ATOM 750 O O . LYS A 1 91 ? -1.880 -17.041 -10.637 1.00 96.69 91 LYS A O 1
ATOM 755 N N . PRO A 1 92 ? -2.726 -15.316 -11.814 1.00 96.38 92 PRO A N 1
ATOM 756 C CA . PRO A 1 92 ? -1.714 -15.369 -12.874 1.00 96.38 92 PRO A CA 1
ATOM 757 C C . PRO A 1 92 ? -0.279 -15.262 -12.341 1.00 96.38 92 PRO A C 1
ATOM 759 O O . PRO A 1 92 ? 0.625 -15.895 -12.876 1.00 96.38 92 PRO A O 1
ATOM 762 N N . TRP A 1 93 ? -0.074 -14.574 -11.212 1.00 96.12 93 TRP A N 1
ATOM 763 C CA . TRP A 1 93 ? 1.231 -14.468 -10.549 1.00 96.12 93 TRP A CA 1
ATOM 764 C C . TRP A 1 93 ? 1.829 -15.815 -10.105 1.00 96.12 93 TRP A C 1
ATOM 766 O O . TRP A 1 93 ? 3.037 -15.907 -9.894 1.00 96.12 93 TRP A O 1
ATOM 776 N N . THR A 1 94 ? 1.015 -16.869 -9.970 1.00 96.88 94 THR A N 1
ATOM 777 C CA . THR A 1 94 ? 1.490 -18.225 -9.631 1.00 96.88 94 THR A CA 1
ATOM 778 C C . THR A 1 94 ? 2.153 -18.941 -10.806 1.00 96.88 94 THR A C 1
ATOM 780 O O . THR A 1 94 ? 2.931 -19.864 -10.586 1.00 96.88 94 THR A O 1
ATOM 783 N N . LYS A 1 95 ? 1.883 -18.502 -12.042 1.00 96.38 95 LYS A N 1
ATOM 784 C CA . LYS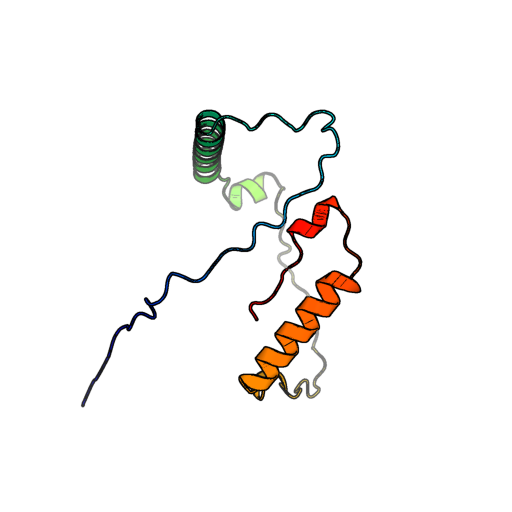 A 1 95 ? 2.364 -19.128 -13.282 1.00 96.38 95 LYS A CA 1
ATOM 785 C C . LYS A 1 95 ? 3.612 -18.446 -13.863 1.00 96.38 95 LYS A C 1
ATOM 787 O O . LYS A 1 95 ? 4.064 -18.831 -14.932 1.00 96.38 95 LYS A O 1
ATOM 792 N N . LEU A 1 96 ? 4.166 -17.440 -13.179 1.00 96.06 96 LEU A N 1
ATOM 793 C CA . LEU A 1 96 ? 5.301 -16.656 -13.674 1.00 96.06 96 LEU A CA 1
ATOM 794 C C . LEU A 1 96 ? 6.612 -17.446 -13.634 1.00 96.06 96 LEU A C 1
ATOM 796 O O . LEU A 1 96 ? 7.066 -17.859 -12.557 1.00 96.06 96 LEU A O 1
ATOM 800 N N . THR A 1 97 ? 7.267 -17.561 -14.788 1.00 97.31 97 THR A N 1
ATOM 801 C CA . THR A 1 97 ? 8.599 -18.161 -14.902 1.00 97.31 97 THR A CA 1
ATOM 802 C C . THR A 1 97 ? 9.685 -17.228 -14.339 1.00 97.31 97 THR A C 1
ATOM 804 O O . THR A 1 97 ? 9.453 -16.029 -14.143 1.00 97.31 97 THR A O 1
ATOM 807 N N . PRO A 1 98 ? 10.903 -17.731 -14.053 1.00 97.50 98 PRO A N 1
ATOM 808 C CA . PRO A 1 98 ? 12.025 -16.873 -13.668 1.00 97.50 98 PRO A CA 1
ATOM 809 C C . PRO A 1 98 ? 12.351 -15.791 -14.708 1.00 97.50 98 PRO A C 1
ATOM 811 O O . PRO A 1 98 ? 12.687 -14.670 -14.323 1.00 97.50 98 PRO A O 1
ATOM 814 N N . ALA A 1 99 ? 12.199 -16.108 -15.999 1.00 97.12 99 ALA A N 1
ATOM 815 C CA . ALA A 1 99 ? 12.399 -15.171 -17.101 1.00 97.12 99 ALA A CA 1
ATOM 816 C C . ALA A 1 99 ? 11.339 -14.059 -17.093 1.00 97.12 99 ALA A C 1
ATOM 818 O O . ALA A 1 99 ? 11.701 -12.884 -17.127 1.00 97.12 99 ALA A O 1
ATOM 819 N N . ASP A 1 100 ? 10.058 -14.406 -16.921 1.00 97.12 100 ASP A N 1
ATOM 820 C CA . ASP A 1 100 ? 8.974 -13.415 -16.823 1.00 97.12 100 ASP A CA 1
ATOM 821 C C . ASP A 1 100 ? 9.205 -12.473 -15.644 1.00 97.12 100 ASP A C 1
ATOM 823 O O . ASP A 1 100 ? 9.092 -11.256 -15.759 1.00 97.12 100 ASP A O 1
ATOM 827 N N . LYS A 1 101 ? 9.607 -13.023 -14.492 1.00 97.31 101 LYS A N 1
ATOM 828 C CA . LYS A 1 101 ? 9.932 -12.210 -13.317 1.00 97.31 101 LYS A CA 1
ATOM 829 C C . LYS A 1 101 ? 11.104 -11.272 -13.587 1.00 97.31 101 LYS A C 1
ATOM 831 O O . LYS A 1 101 ? 11.111 -10.182 -13.029 1.00 97.31 101 LYS A O 1
ATOM 836 N N . ALA A 1 102 ? 12.109 -11.683 -14.359 1.00 97.19 102 ALA A N 1
ATOM 837 C CA . ALA A 1 102 ? 13.232 -10.816 -14.717 1.00 97.19 102 ALA A CA 1
ATOM 838 C C . ALA A 1 102 ? 12.793 -9.686 -15.655 1.00 97.19 102 ALA A C 1
ATOM 840 O O . ALA A 1 102 ? 13.099 -8.524 -15.386 1.00 97.19 102 ALA A O 1
ATOM 841 N N . ALA A 1 103 ? 11.998 -10.007 -16.678 1.00 97.38 103 ALA A N 1
ATOM 842 C CA . ALA A 1 103 ? 11.416 -9.018 -17.580 1.00 97.38 103 ALA A CA 1
ATOM 843 C C . ALA A 1 103 ? 10.570 -7.983 -16.817 1.00 97.38 103 ALA A C 1
ATOM 845 O O . ALA A 1 103 ? 10.829 -6.787 -16.925 1.00 97.38 103 ALA A O 1
ATOM 846 N N . ILE A 1 104 ? 9.666 -8.438 -15.942 1.00 97.56 104 ILE A N 1
ATOM 847 C CA . ILE A 1 104 ? 8.816 -7.567 -15.113 1.00 97.56 104 ILE A CA 1
ATOM 848 C C . ILE A 1 104 ? 9.657 -6.674 -14.188 1.00 97.56 104 ILE A C 1
ATOM 850 O O . ILE A 1 104 ? 9.344 -5.501 -14.000 1.00 97.56 104 ILE A O 1
ATOM 854 N N . ARG A 1 105 ? 10.739 -7.190 -13.584 1.00 97.88 105 ARG A N 1
ATOM 855 C CA . ARG A 1 105 ? 11.624 -6.365 -12.738 1.00 97.88 105 ARG A CA 1
ATOM 856 C C . ARG A 1 105 ? 12.305 -5.260 -13.540 1.00 97.88 105 ARG A C 1
ATOM 858 O O . ARG A 1 105 ? 12.405 -4.144 -13.033 1.00 97.88 105 ARG A O 1
ATOM 865 N N . LYS A 1 106 ? 12.765 -5.571 -14.755 1.00 97.81 106 LYS A N 1
ATOM 866 C CA . LYS A 1 106 ? 13.388 -4.600 -15.658 1.00 97.81 106 LYS A CA 1
ATOM 867 C C . LYS A 1 106 ? 12.394 -3.505 -16.044 1.00 97.81 106 LYS A C 1
ATOM 869 O O . LYS A 1 106 ? 12.684 -2.337 -15.815 1.00 97.81 106 LYS A O 1
ATOM 874 N N . GLU A 1 107 ? 11.218 -3.897 -16.524 1.00 97.81 107 GLU A N 1
ATOM 875 C CA . GLU A 1 107 ? 10.139 -2.986 -16.920 1.00 97.81 107 GLU A CA 1
ATOM 876 C C . GLU A 1 107 ? 9.721 -2.066 -15.763 1.00 97.81 107 GLU A C 1
ATOM 878 O O . GLU A 1 107 ? 9.675 -0.848 -15.909 1.00 97.81 107 GLU A O 1
ATOM 883 N N . LEU A 1 108 ? 9.519 -2.622 -14.562 1.00 98.00 108 LEU A N 1
ATOM 884 C CA . LEU A 1 108 ? 9.161 -1.827 -13.386 1.00 98.00 108 LEU A CA 1
ATOM 885 C C . LEU A 1 108 ? 10.259 -0.851 -12.965 1.00 98.00 108 LEU A C 1
ATOM 887 O O . LEU A 1 108 ? 9.946 0.209 -12.432 1.00 98.00 108 LEU A O 1
ATOM 891 N N . ASN A 1 109 ? 11.533 -1.206 -13.119 1.00 97.44 109 ASN A N 1
ATOM 892 C CA . ASN A 1 109 ? 12.625 -0.296 -12.783 1.00 97.44 109 ASN A CA 1
ATOM 893 C C . ASN A 1 109 ? 12.719 0.868 -13.766 1.00 97.44 109 ASN A C 1
ATOM 895 O O . ASN A 1 109 ? 12.958 1.986 -13.321 1.00 97.44 109 ASN A O 1
ATOM 899 N N . GLU A 1 110 ? 12.517 0.597 -15.054 1.00 97.88 110 GLU A N 1
ATOM 900 C CA . GLU A 1 110 ? 12.477 1.608 -16.110 1.00 97.88 110 GLU A CA 1
ATOM 901 C C . GLU A 1 110 ? 11.311 2.572 -15.881 1.00 97.88 110 GLU A C 1
ATOM 903 O O . GLU A 1 110 ? 11.536 3.761 -15.686 1.00 97.88 110 GLU A O 1
ATOM 908 N N . PHE A 1 111 ? 10.093 2.051 -15.707 1.00 98.12 111 PHE A N 1
ATOM 909 C CA . PHE A 1 111 ? 8.921 2.867 -15.381 1.00 98.12 111 PHE A CA 1
ATOM 910 C C . PHE A 1 111 ? 9.148 3.761 -14.149 1.00 98.12 111 PHE A C 1
ATOM 912 O O . PHE A 1 111 ? 8.818 4.946 -14.148 1.00 98.12 111 PHE A O 1
ATOM 919 N N . LYS A 1 112 ? 9.741 3.210 -13.081 1.00 97.19 112 LYS A N 1
ATOM 920 C CA . LYS A 1 112 ? 9.980 3.946 -11.829 1.00 97.19 112 LYS A CA 1
ATOM 921 C C . LYS A 1 112 ? 11.023 5.050 -11.951 1.00 97.19 112 LYS A C 1
ATOM 923 O O . LYS A 1 112 ? 10.976 5.981 -11.150 1.00 97.19 112 LYS A O 1
ATOM 928 N N . SER A 1 113 ? 11.978 4.917 -12.870 1.00 94.50 113 SER A N 1
ATOM 929 C CA . SER A 1 113 ? 13.047 5.899 -13.040 1.00 94.50 113 SER A CA 1
ATOM 930 C C . SER A 1 113 ? 12.689 6.996 -14.039 1.00 94.50 113 SER A C 1
ATOM 932 O O . SER A 1 113 ? 13.168 8.116 -13.870 1.00 94.50 113 SER A O 1
ATOM 934 N N . THR A 1 114 ? 11.861 6.704 -15.047 1.00 94.69 114 THR A N 1
ATOM 935 C CA . THR A 1 114 ? 11.589 7.635 -16.155 1.00 94.69 114 THR A CA 1
ATOM 936 C C . THR A 1 114 ? 10.178 8.219 -16.149 1.00 94.69 114 THR A C 1
ATOM 938 O O . THR A 1 114 ? 10.021 9.404 -16.433 1.00 94.69 114 THR A O 1
ATOM 941 N N . GLU A 1 115 ? 9.158 7.427 -15.821 1.00 97.56 115 GLU A N 1
ATOM 942 C CA . GLU A 1 115 ? 7.749 7.802 -16.023 1.00 97.56 115 GLU A CA 1
ATOM 943 C C . GLU A 1 115 ? 7.008 8.078 -14.713 1.00 97.56 115 GLU A C 1
ATOM 945 O O . GLU A 1 115 ? 6.133 8.944 -14.642 1.00 97.56 115 GLU A O 1
ATOM 950 N N . MET A 1 116 ? 7.352 7.358 -13.647 1.00 97.50 116 MET A N 1
ATOM 951 C CA . MET A 1 116 ? 6.658 7.474 -12.374 1.00 97.50 116 MET A CA 1
ATOM 952 C C . MET A 1 116 ? 7.020 8.786 -11.671 1.00 97.50 116 MET A C 1
ATOM 954 O O . MET A 1 116 ? 8.112 8.947 -11.125 1.00 97.50 116 MET A O 1
ATOM 958 N N . ALA A 1 117 ? 6.067 9.716 -11.626 1.00 96.50 117 ALA A N 1
ATOM 959 C CA . ALA A 1 117 ? 6.232 10.969 -10.903 1.00 96.50 117 ALA A CA 1
ATOM 960 C C . ALA A 1 117 ? 6.355 10.720 -9.388 1.00 96.50 117 ALA A C 1
ATOM 962 O O . ALA A 1 117 ? 5.433 10.219 -8.742 1.00 96.50 117 ALA A O 1
ATOM 963 N N . VAL A 1 118 ? 7.495 11.105 -8.812 1.00 96.56 118 VAL A N 1
ATOM 964 C CA . VAL A 1 118 ? 7.762 11.044 -7.369 1.00 96.56 118 VAL A CA 1
ATOM 965 C C . VAL A 1 118 ? 8.313 12.388 -6.913 1.00 96.56 118 VAL A C 1
ATOM 967 O O . VAL A 1 118 ? 9.204 12.946 -7.558 1.00 96.56 118 VAL A O 1
ATOM 970 N N . HIS A 1 119 ? 7.795 12.891 -5.790 1.00 97.62 119 HIS A N 1
ATOM 971 C CA . HIS A 1 119 ? 8.301 14.107 -5.154 1.00 97.62 119 HIS A CA 1
ATOM 972 C C . HIS A 1 119 ? 9.800 13.985 -4.858 1.00 97.62 119 HIS A C 1
ATOM 974 O O . HIS A 1 119 ? 10.252 12.926 -4.418 1.00 97.62 119 HIS A O 1
ATOM 980 N N . GLU A 1 120 ? 10.561 15.064 -5.046 1.00 94.56 120 GLU A N 1
ATOM 981 C CA . GLU A 1 120 ? 12.029 15.049 -4.970 1.00 94.56 120 GLU A CA 1
ATOM 982 C C . GLU A 1 120 ? 12.540 14.485 -3.637 1.00 94.56 120 GLU A C 1
ATOM 984 O O . GLU A 1 120 ? 13.294 13.511 -3.636 1.00 94.56 120 GLU A O 1
ATOM 989 N N . ASP A 1 121 ? 12.007 14.973 -2.513 1.00 95.25 121 ASP A N 1
ATOM 990 C CA . ASP A 1 121 ? 12.351 14.488 -1.164 1.00 95.25 121 ASP A CA 1
ATOM 991 C C . ASP A 1 121 ? 11.969 13.023 -0.897 1.00 95.25 121 ASP A C 1
ATOM 993 O O . ASP A 1 121 ? 12.492 12.385 0.016 1.00 95.25 121 ASP A O 1
ATOM 997 N N . SER A 1 122 ? 11.035 12.470 -1.675 1.00 96.81 122 SER A N 1
ATOM 998 C CA . SER A 1 122 ? 10.526 11.106 -1.496 1.00 96.81 122 SER A CA 1
ATOM 999 C C . SER A 1 122 ? 11.153 10.095 -2.451 1.00 96.81 122 SER A C 1
ATOM 100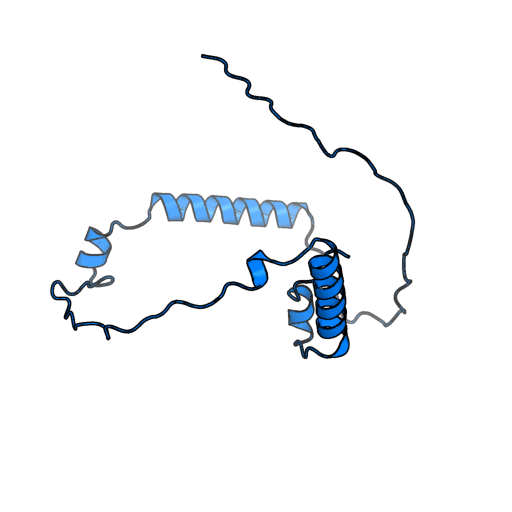1 O O . SER A 1 122 ? 10.896 8.898 -2.311 1.00 96.81 122 SER A O 1
ATOM 1003 N N . ARG A 1 123 ? 12.013 10.527 -3.387 1.00 94.19 123 ARG A N 1
ATOM 1004 C CA . ARG A 1 123 ? 12.674 9.628 -4.353 1.00 94.19 123 ARG A CA 1
ATOM 1005 C C . ARG A 1 123 ? 13.472 8.514 -3.675 1.00 94.19 123 ARG A C 1
ATOM 1007 O O . ARG A 1 123 ? 13.560 7.413 -4.211 1.00 94.19 123 ARG A O 1
ATOM 1014 N N . ILE A 1 124 ? 13.986 8.762 -2.469 1.00 94.12 124 ILE A N 1
ATOM 1015 C CA . ILE A 1 124 ? 14.706 7.767 -1.660 1.00 94.12 124 ILE A CA 1
ATOM 1016 C C . ILE A 1 124 ? 13.842 6.562 -1.252 1.00 94.12 124 ILE A C 1
ATOM 1018 O O . ILE A 1 124 ? 14.380 5.511 -0.911 1.00 94.12 124 ILE A O 1
ATOM 1022 N N . TYR A 1 125 ? 12.513 6.698 -1.286 1.00 96.06 125 TYR A N 1
ATOM 1023 C CA . TYR A 1 125 ? 11.567 5.639 -0.932 1.00 96.06 125 TYR A CA 1
ATOM 1024 C C . TYR A 1 125 ? 11.079 4.841 -2.146 1.00 96.06 125 TYR A C 1
ATOM 1026 O O . TYR A 1 125 ? 10.347 3.861 -1.981 1.00 96.06 125 TYR A O 1
ATOM 1034 N N . THR A 1 126 ? 11.493 5.208 -3.363 1.00 96.69 126 THR A N 1
ATOM 1035 C CA . THR A 1 126 ? 11.156 4.454 -4.571 1.00 96.69 126 THR A CA 1
ATOM 1036 C C . THR A 1 126 ? 11.763 3.053 -4.500 1.00 96.69 126 THR A C 1
ATOM 1038 O O . THR A 1 126 ? 12.978 2.860 -4.514 1.00 96.69 126 THR A O 1
ATOM 1041 N N . ARG A 1 127 ? 10.899 2.034 -4.422 1.00 97.69 127 ARG A N 1
ATOM 1042 C CA . ARG A 1 127 ? 11.316 0.631 -4.300 1.00 97.69 127 ARG A CA 1
ATOM 1043 C C . ARG A 1 127 ? 11.722 0.070 -5.659 1.00 97.69 127 ARG A C 1
ATOM 1045 O O . ARG A 1 127 ? 10.868 -0.411 -6.407 1.00 97.69 127 ARG A O 1
ATOM 1052 N N . TYR A 1 128 ? 13.018 0.038 -5.936 1.00 96.75 128 TYR A N 1
ATOM 1053 C CA . TYR A 1 128 ? 13.584 -0.641 -7.106 1.00 96.75 128 TYR A CA 1
ATOM 1054 C C . TYR A 1 128 ? 13.730 -2.150 -6.893 1.00 96.75 128 TYR A C 1
ATOM 1056 O O . TYR A 1 128 ? 13.838 -2.631 -5.763 1.00 96.75 128 TYR A O 1
ATOM 1064 N N . HIS A 1 129 ? 13.699 -2.912 -7.981 1.00 96.19 129 HIS A N 1
ATOM 1065 C CA . HIS A 1 129 ? 13.910 -4.356 -8.029 1.00 96.19 129 HIS A CA 1
ATOM 1066 C C . HIS A 1 129 ? 15.344 -4.691 -8.447 1.00 96.19 129 HIS A C 1
ATOM 1068 O O . HIS A 1 129 ? 16.006 -3.899 -9.109 1.00 96.19 129 HIS A O 1
ATOM 1074 N N . ARG A 1 130 ? 15.844 -5.865 -8.046 1.00 93.19 130 ARG A N 1
ATOM 1075 C CA . ARG A 1 130 ? 17.139 -6.354 -8.543 1.00 93.19 130 ARG A CA 1
ATOM 1076 C C . ARG A 1 130 ? 16.999 -6.713 -10.032 1.00 93.19 130 ARG A C 1
ATOM 1078 O O . ARG A 1 130 ? 15.933 -7.233 -10.371 1.00 93.19 130 ARG A O 1
ATOM 1085 N N . PRO A 1 131 ? 18.005 -6.445 -10.881 1.00 84.31 131 PRO A N 1
ATOM 1086 C CA . PRO A 1 131 ? 18.042 -6.963 -12.249 1.00 84.31 131 PRO A CA 1
ATOM 1087 C C . PRO A 1 131 ? 17.812 -8.482 -12.277 1.00 84.31 131 PRO A C 1
ATOM 1089 O O . PRO A 1 131 ? 18.296 -9.182 -11.362 1.00 84.31 131 PRO A O 1
#

Foldseek 3Di:
DDDDDDDDDDPPDDDDDDDDPPDDDDDDDPDDPPPQPVVRVVVVVVVVVVVVVVCVVPPDDPVVCVVVVVDDDDPDDDDDDDDPDDPDDDDVVVVDDPVNVVVVLVVLQCCQVPPDDDDPVCNVVRDHDDD